Protein AF-A0ABD0QQ07-F1 (afdb_monomer_lite)

Radius of gyration: 15.25 Å; chains: 1; bounding box: 43×19×36 Å

Structure (mmCIF, N/CA/C/O backbone):
data_AF-A0ABD0QQ07-F1
#
_entry.id   AF-A0ABD0QQ07-F1
#
loop_
_atom_site.group_PDB
_atom_site.id
_atom_site.type_symbol
_atom_site.label_atom_id
_atom_site.label_alt_id
_atom_site.label_comp_id
_atom_site.label_asym_id
_atom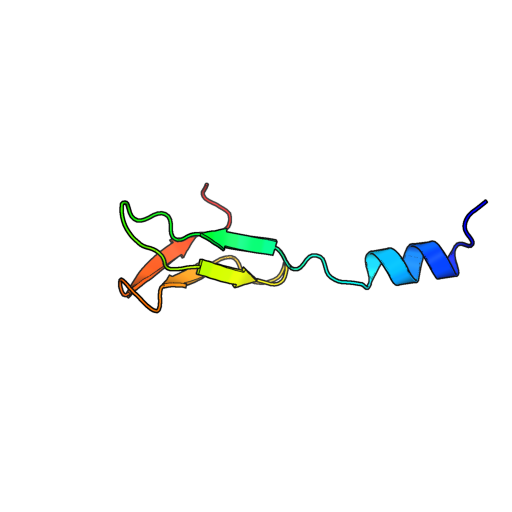_site.label_entity_id
_atom_site.label_seq_id
_atom_site.pdbx_PDB_ins_code
_atom_site.Cartn_x
_atom_site.Cartn_y
_atom_site.Cartn_z
_atom_site.occupancy
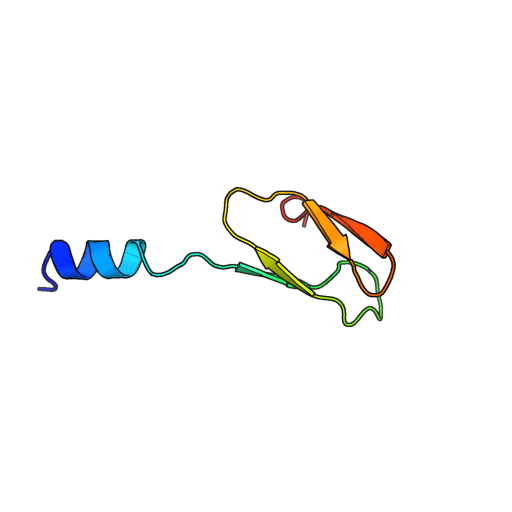_atom_site.B_iso_or_equiv
_atom_site.auth_seq_id
_atom_site.auth_comp_id
_atom_site.auth_asym_id
_atom_site.auth_atom_id
_atom_site.pdbx_PDB_model_num
ATOM 1 N N . MET A 1 1 ? 31.917 -3.310 -13.482 1.00 64.56 1 MET A N 1
ATOM 2 C CA . MET A 1 1 ? 30.816 -2.403 -13.869 1.00 64.56 1 MET A CA 1
ATOM 3 C C . MET A 1 1 ? 29.580 -3.260 -14.017 1.00 64.56 1 MET A C 1
ATOM 5 O O . MET A 1 1 ? 29.672 -4.296 -14.661 1.00 64.56 1 MET A O 1
ATOM 9 N N . VAL A 1 2 ? 28.490 -2.904 -13.346 1.00 65.62 2 VAL A N 1
ATOM 10 C CA . VAL A 1 2 ? 27.203 -3.595 -13.509 1.00 65.62 2 VAL A CA 1
ATOM 11 C C . VAL A 1 2 ? 26.684 -3.272 -14.916 1.00 65.62 2 VAL A C 1
ATOM 13 O O . VAL A 1 2 ? 26.802 -2.123 -15.341 1.00 65.62 2 VAL A O 1
ATOM 16 N N . SER A 1 3 ? 26.209 -4.275 -15.663 1.00 81.94 3 SER A N 1
ATOM 17 C CA . SER A 1 3 ? 25.659 -4.061 -17.011 1.00 81.94 3 SER A CA 1
ATOM 18 C C . SER A 1 3 ? 24.375 -3.238 -16.936 1.00 81.94 3 SER A C 1
ATOM 20 O O . SER A 1 3 ? 23.632 -3.349 -15.960 1.00 81.94 3 SER A O 1
ATOM 22 N N . VAL A 1 4 ? 24.094 -2.449 -17.972 1.00 76.50 4 VAL A N 1
ATOM 23 C CA . VAL A 1 4 ? 22.887 -1.612 -18.062 1.00 76.50 4 VAL A CA 1
ATOM 24 C C . VAL A 1 4 ? 21.621 -2.470 -17.919 1.00 76.50 4 VAL A C 1
ATOM 26 O O . VAL A 1 4 ? 20.746 -2.135 -17.130 1.00 76.50 4 VAL A O 1
ATOM 29 N N . ASP A 1 5 ? 21.600 -3.656 -18.530 1.00 75.00 5 ASP A N 1
ATOM 30 C CA . ASP A 1 5 ? 20.515 -4.639 -18.389 1.00 75.00 5 ASP A CA 1
ATOM 31 C C . ASP A 1 5 ? 20.299 -5.144 -16.952 1.00 75.00 5 ASP A C 1
ATOM 33 O O . ASP A 1 5 ? 19.178 -5.457 -16.546 1.00 75.00 5 ASP A O 1
ATOM 37 N N . ASP A 1 6 ? 21.369 -5.245 -16.160 1.00 70.06 6 ASP A N 1
ATOM 38 C CA . ASP A 1 6 ? 21.289 -5.714 -14.772 1.00 70.06 6 ASP A CA 1
ATOM 39 C C . ASP A 1 6 ? 20.795 -4.586 -13.844 1.00 70.06 6 ASP A C 1
ATOM 41 O O . ASP A 1 6 ? 20.062 -4.832 -12.885 1.00 70.06 6 ASP A O 1
ATOM 45 N N . TYR A 1 7 ? 21.111 -3.332 -14.196 1.00 69.12 7 TYR A N 1
ATOM 46 C CA . TYR A 1 7 ? 20.582 -2.123 -13.561 1.00 69.12 7 TYR A CA 1
ATOM 47 C C . TYR A 1 7 ? 19.084 -1.922 -13.853 1.00 69.12 7 TYR A C 1
ATOM 49 O O . TYR A 1 7 ? 18.305 -1.672 -12.932 1.00 69.12 7 TYR A O 1
ATOM 57 N N . GLU A 1 8 ? 18.648 -2.113 -15.099 1.00 71.88 8 GLU A N 1
ATOM 58 C CA . GLU A 1 8 ? 17.233 -2.020 -15.481 1.00 71.88 8 GLU A CA 1
ATOM 59 C C . GLU A 1 8 ? 16.387 -3.142 -14.860 1.00 71.88 8 GLU A C 1
ATOM 61 O O . GLU A 1 8 ? 15.286 -2.885 -14.369 1.00 71.88 8 GLU A O 1
ATOM 66 N N . ARG A 1 9 ? 16.922 -4.370 -14.764 1.00 66.94 9 ARG A N 1
ATOM 67 C CA . ARG A 1 9 ? 16.277 -5.473 -14.021 1.00 66.94 9 ARG A CA 1
ATOM 68 C C . ARG A 1 9 ? 16.126 -5.187 -12.528 1.00 66.94 9 ARG A C 1
ATOM 70 O O . ARG A 1 9 ? 15.197 -5.708 -11.913 1.00 66.94 9 ARG A O 1
ATOM 77 N N . TRP A 1 10 ? 17.021 -4.395 -11.935 1.00 63.06 10 TRP A N 1
ATOM 78 C CA . TRP A 1 10 ? 16.899 -3.928 -10.551 1.00 63.06 10 TRP A CA 1
ATOM 79 C C . TRP A 1 10 ? 15.829 -2.842 -10.401 1.00 63.06 10 TRP A C 1
ATOM 81 O O . TRP A 1 10 ? 15.030 -2.918 -9.470 1.00 63.06 10 TRP A O 1
ATOM 91 N N . LEU A 1 11 ? 15.756 -1.883 -11.331 1.00 63.41 11 LEU A N 1
ATOM 92 C CA . LEU A 1 11 ? 14.7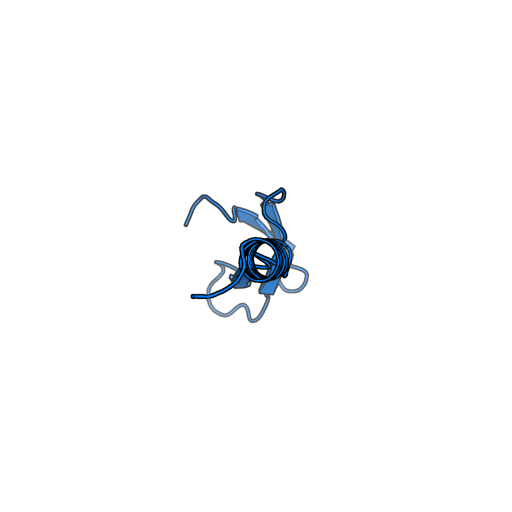00 -0.861 -11.349 1.00 63.41 11 LEU A CA 1
ATOM 93 C C . LEU A 1 11 ? 13.302 -1.467 -11.541 1.00 63.41 11 LEU A C 1
ATOM 95 O O . LEU A 1 11 ? 12.339 -1.025 -10.922 1.00 63.41 11 LEU A O 1
ATOM 99 N N . GLN A 1 12 ? 13.190 -2.508 -12.366 1.00 58.75 12 GLN A N 1
ATOM 100 C CA . GLN A 1 12 ? 11.928 -3.208 -12.614 1.00 58.75 12 GLN A CA 1
ATOM 101 C C . GLN A 1 12 ? 11.471 -4.099 -11.447 1.00 58.75 12 GLN A C 1
ATOM 103 O O . GLN A 1 12 ? 10.338 -4.572 -11.451 1.00 58.75 12 GLN A O 1
ATOM 108 N N . ARG A 1 13 ? 12.321 -4.355 -10.442 1.00 58.38 13 ARG A N 1
ATOM 109 C CA . ARG A 1 13 ? 12.069 -5.356 -9.390 1.00 58.38 13 ARG A CA 1
ATOM 110 C C . ARG A 1 13 ? 11.191 -4.914 -8.217 1.00 58.38 13 ARG A C 1
ATOM 112 O O . ARG A 1 13 ? 10.992 -5.710 -7.306 1.00 58.38 13 ARG A O 1
ATOM 119 N N . GLY A 1 14 ? 10.589 -3.733 -8.267 1.00 56.78 14 GLY A N 1
ATOM 120 C CA . GLY A 1 14 ? 9.493 -3.387 -7.365 1.00 56.78 14 GLY A CA 1
ATOM 121 C C . GLY A 1 14 ? 9.872 -2.332 -6.341 1.00 56.78 14 GLY A C 1
ATOM 122 O O . GLY A 1 14 ? 10.381 -2.622 -5.261 1.00 56.78 14 GLY A O 1
ATOM 123 N N . LEU A 1 15 ? 9.493 -1.097 -6.650 1.00 57.53 15 LEU A N 1
ATOM 124 C CA . LEU A 1 15 ? 9.212 -0.068 -5.654 1.00 57.53 15 LEU A CA 1
ATOM 125 C C . LEU A 1 15 ? 7.868 -0.390 -4.977 1.00 57.53 15 LEU A C 1
ATOM 127 O O . LEU A 1 15 ? 6.918 0.379 -5.005 1.00 57.53 15 LEU A O 1
ATOM 131 N N . SER A 1 16 ? 7.750 -1.585 -4.400 1.00 65.00 16 SER A N 1
ATOM 132 C CA . SER A 1 16 ? 6.604 -1.923 -3.568 1.00 65.00 16 SER A CA 1
ATOM 133 C C . SER A 1 16 ? 6.873 -1.369 -2.171 1.00 65.00 16 SER A C 1
ATOM 135 O O . SER A 1 16 ? 7.624 -1.960 -1.391 1.00 65.00 16 SER A O 1
ATOM 137 N N . GLY A 1 17 ? 6.312 -0.199 -1.877 1.00 77.75 17 GLY A N 1
ATOM 138 C CA . GLY A 1 17 ? 6.372 0.413 -0.555 1.00 77.75 17 GLY A CA 1
ATOM 139 C C . GLY A 1 17 ? 5.363 -0.241 0.387 1.00 77.75 17 GLY A C 1
ATOM 140 O O . GLY A 1 17 ? 4.255 -0.587 -0.015 1.00 77.75 17 GLY A O 1
ATOM 141 N N . SER A 1 18 ? 5.716 -0.410 1.661 1.00 87.25 18 SER A N 1
ATOM 142 C CA . SER A 1 18 ? 4.742 -0.765 2.698 1.00 87.25 18 SER A CA 1
ATOM 143 C C . SER A 1 18 ? 4.303 0.478 3.463 1.00 87.25 18 SER A C 1
ATOM 145 O O . SER A 1 18 ? 5.140 1.279 3.885 1.00 87.25 18 SER A O 1
ATOM 147 N N . TYR A 1 19 ? 3.008 0.612 3.718 1.00 89.88 19 TYR A N 1
ATOM 148 C CA . TYR A 1 19 ? 2.453 1.675 4.545 1.00 89.88 19 TYR A CA 1
ATOM 149 C C . TYR A 1 19 ? 1.713 1.099 5.745 1.00 89.88 19 TYR A C 1
ATOM 151 O O . TYR A 1 19 ? 0.825 0.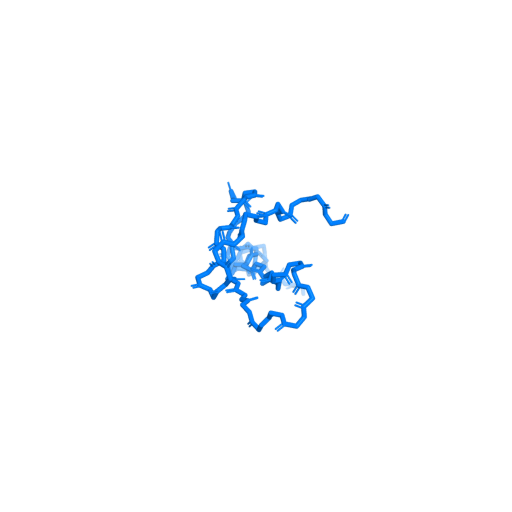262 5.598 1.00 89.88 19 TYR A O 1
ATOM 159 N N . HIS A 1 20 ? 2.038 1.606 6.931 1.00 92.69 20 HIS A N 1
ATOM 160 C CA . HIS A 1 20 ? 1.289 1.346 8.157 1.00 92.69 20 HIS A CA 1
ATOM 161 C C . HIS A 1 20 ? 0.192 2.388 8.339 1.00 92.69 20 HIS A C 1
ATOM 163 O O . HIS A 1 20 ? 0.437 3.580 8.168 1.00 92.69 20 HIS A O 1
ATOM 169 N N . CYS A 1 21 ? -1.001 1.928 8.713 1.00 94.44 21 CYS A N 1
ATOM 170 C CA . CYS A 1 21 ? -2.147 2.772 9.020 1.00 94.44 21 CYS A CA 1
ATOM 171 C C . CYS A 1 21 ? -1.756 3.897 9.991 1.00 94.44 21 CYS A C 1
ATOM 173 O O . CYS A 1 21 ? -1.174 3.640 11.040 1.00 94.44 21 CYS A O 1
ATOM 175 N N . ALA A 1 22 ? -2.138 5.136 9.681 1.00 92.94 22 ALA A N 1
ATOM 176 C CA . ALA A 1 22 ? -1.833 6.309 10.502 1.00 92.94 22 ALA A CA 1
ATOM 177 C C . ALA A 1 22 ? -2.674 6.392 11.792 1.00 92.94 22 ALA A C 1
ATOM 179 O O . ALA A 1 22 ? -2.530 7.317 12.587 1.00 92.94 22 ALA A O 1
ATOM 180 N N . THR A 1 23 ? -3.601 5.454 12.002 1.00 93.50 23 THR A N 1
ATOM 181 C CA . THR A 1 23 ? -4.425 5.416 13.216 1.00 93.50 23 THR A CA 1
ATOM 182 C C . THR A 1 23 ? -3.631 4.826 14.372 1.00 93.50 23 THR A C 1
ATOM 184 O O . THR A 1 23 ? -3.136 3.708 14.245 1.00 93.50 23 THR A O 1
ATOM 187 N N . ALA A 1 24 ? -3.574 5.542 15.499 1.00 92.94 24 ALA A N 1
ATOM 188 C CA . ALA A 1 24 ? -2.969 5.044 16.734 1.00 92.94 24 ALA A CA 1
ATOM 189 C C . ALA A 1 24 ? -3.531 3.662 17.113 1.00 92.94 24 ALA A C 1
ATOM 191 O O . ALA A 1 24 ? -4.725 3.408 16.934 1.00 92.94 24 ALA A O 1
ATOM 192 N N . ASP A 1 25 ? -2.647 2.775 17.574 1.00 94.00 25 ASP A N 1
ATOM 193 C CA . ASP A 1 25 ? -2.965 1.402 17.993 1.00 94.00 25 ASP A CA 1
ATOM 194 C C . ASP A 1 25 ? -3.614 0.516 16.908 1.00 94.00 25 ASP A C 1
ATOM 196 O O . ASP A 1 25 ? -4.203 -0.523 17.202 1.00 94.00 25 ASP A O 1
ATOM 200 N N . CYS A 1 26 ? -3.496 0.883 15.626 1.00 96.00 26 CYS A N 1
ATOM 201 C CA . CYS A 1 26 ? -3.978 0.059 14.521 1.00 96.00 26 CYS A CA 1
ATOM 202 C C . CYS A 1 26 ? -2.835 -0.760 13.895 1.00 96.00 26 CYS A C 1
ATOM 204 O O . CYS A 1 26 ? -1.924 -0.173 13.311 1.00 96.00 26 CYS A O 1
ATOM 206 N N . PRO A 1 27 ? -2.900 -2.107 13.899 1.00 94.94 27 PRO A N 1
ATOM 207 C CA . PRO A 1 27 ? -1.878 -2.958 13.280 1.00 94.94 27 PRO A CA 1
ATOM 208 C C . PRO A 1 27 ? -2.017 -3.062 11.751 1.00 94.94 27 PRO A C 1
ATOM 210 O O . PRO A 1 27 ? -1.299 -3.827 11.110 1.00 94.94 27 PRO A O 1
ATOM 213 N N . GLY A 1 28 ? -2.977 -2.350 11.152 1.00 95.00 28 GLY A N 1
ATOM 214 C CA . GLY A 1 28 ? -3.257 -2.428 9.723 1.00 95.00 28 GLY A CA 1
ATOM 215 C C . GLY A 1 28 ? -2.121 -1.860 8.878 1.00 95.00 28 GLY A C 1
ATOM 216 O O . GLY A 1 28 ? -1.564 -0.808 9.187 1.00 95.00 28 GLY A O 1
ATOM 217 N N . TRP A 1 29 ? -1.817 -2.530 7.775 1.00 93.19 29 TRP A N 1
ATOM 218 C CA . TRP A 1 29 ? -0.826 -2.092 6.801 1.00 93.19 29 TRP A CA 1
ATOM 219 C C . TRP A 1 29 ? -1.227 -2.552 5.399 1.00 93.19 29 TRP A C 1
ATOM 221 O O . TRP A 1 29 ? -2.107 -3.404 5.244 1.00 93.19 29 TRP A O 1
ATOM 231 N N . CYS A 1 30 ? -0.598 -1.975 4.383 1.00 89.56 30 CYS A N 1
ATOM 232 C CA . CYS A 1 30 ? -0.698 -2.432 3.005 1.00 89.56 30 CYS A CA 1
ATOM 233 C C . CYS A 1 30 ? 0.658 -2.355 2.307 1.00 89.56 30 CYS A C 1
ATOM 235 O O . CYS A 1 30 ? 1.525 -1.570 2.694 1.00 89.56 30 C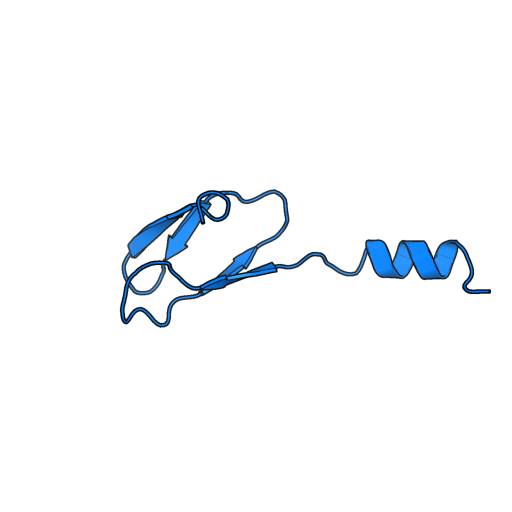YS A O 1
ATOM 237 N N . VAL A 1 31 ? 0.816 -3.162 1.263 1.00 87.62 31 VAL A N 1
ATOM 238 C CA . VAL A 1 31 ? 1.815 -2.927 0.220 1.00 87.62 31 VAL A CA 1
ATOM 239 C C . VAL A 1 31 ? 1.122 -2.134 -0.874 1.00 87.62 31 VAL A C 1
ATOM 241 O O . VAL A 1 31 ? -0.008 -2.461 -1.239 1.00 87.62 31 VAL A O 1
ATOM 244 N N . TYR A 1 32 ? 1.766 -1.088 -1.365 1.00 79.56 32 TYR A N 1
ATOM 245 C CA . TYR A 1 32 ? 1.261 -0.295 -2.470 1.00 79.56 32 TYR A CA 1
ATOM 246 C C . TYR A 1 32 ? 2.322 -0.177 -3.559 1.00 79.56 32 TYR A C 1
ATOM 248 O O . TYR A 1 32 ? 3.526 -0.198 -3.299 1.00 79.56 32 TYR A O 1
ATOM 256 N N . GLU A 1 33 ? 1.832 -0.076 -4.786 1.00 78.88 33 GLU A N 1
ATOM 257 C CA . GLU A 1 33 ? 2.616 0.312 -5.950 1.00 78.88 33 GLU A CA 1
ATOM 258 C C . GLU A 1 33 ? 2.471 1.827 -6.149 1.00 78.88 33 GLU A C 1
ATOM 260 O O . GLU A 1 33 ? 1.476 2.417 -5.713 1.00 78.88 33 GLU A O 1
ATOM 265 N N . ASP A 1 34 ? 3.443 2.456 -6.815 1.00 67.44 34 ASP A N 1
ATOM 266 C CA . ASP A 1 34 ? 3.581 3.919 -6.945 1.00 67.44 34 ASP A CA 1
ATOM 267 C C . ASP A 1 34 ? 2.329 4.655 -7.470 1.00 67.44 34 ASP A C 1
ATOM 269 O O . ASP A 1 34 ? 2.191 5.864 -7.293 1.00 67.44 34 ASP A O 1
ATOM 273 N N . ALA A 1 35 ? 1.387 3.948 -8.101 1.00 71.06 35 ALA A N 1
ATOM 274 C CA . ALA A 1 35 ? 0.149 4.519 -8.627 1.00 71.06 35 ALA A CA 1
ATOM 275 C C . ALA A 1 35 ? -0.957 4.741 -7.572 1.00 71.06 35 ALA A C 1
ATOM 277 O O . ALA A 1 35 ? -1.990 5.341 -7.884 1.00 71.06 35 ALA A O 1
ATOM 278 N N . VAL A 1 36 ? -0.794 4.252 -6.337 1.00 78.25 36 VAL A N 1
ATOM 279 C CA . VAL A 1 36 ? -1.833 4.319 -5.300 1.00 78.25 36 VAL A CA 1
ATOM 280 C C . VAL A 1 36 ? -1.490 5.387 -4.266 1.00 78.25 36 VAL A C 1
ATOM 282 O O . VAL A 1 36 ? -0.495 5.295 -3.559 1.00 78.25 36 VAL A O 1
ATOM 285 N N . ASN A 1 37 ? -2.376 6.376 -4.120 1.00 84.81 37 ASN A N 1
ATOM 286 C CA . ASN A 1 37 ? -2.213 7.473 -3.155 1.00 84.81 37 ASN A CA 1
ATOM 287 C C . ASN A 1 37 ? -3.082 7.323 -1.905 1.00 84.81 37 ASN A C 1
ATOM 289 O O . ASN A 1 37 ? -2.903 8.047 -0.924 1.00 84.81 37 ASN A O 1
ATOM 293 N N . THR A 1 38 ? -4.052 6.410 -1.935 1.00 87.75 38 THR A N 1
ATOM 294 C CA . THR A 1 38 ? -5.022 6.227 -0.857 1.00 87.75 38 THR A CA 1
ATOM 295 C C . THR A 1 38 ? -5.236 4.756 -0.555 1.00 87.75 38 THR A C 1
ATOM 297 O O . THR A 1 38 ? -5.219 3.908 -1.441 1.00 87.75 38 THR A O 1
ATOM 300 N N . PHE A 1 39 ? -5.431 4.453 0.720 1.00 90.50 39 PHE A N 1
ATOM 301 C CA . PHE A 1 39 ? -5.595 3.098 1.216 1.00 90.50 39 PHE A CA 1
ATOM 302 C C . PHE A 1 39 ? -6.690 3.066 2.282 1.00 90.50 39 PHE A C 1
ATOM 304 O O . PHE A 1 39 ? -6.655 3.806 3.267 1.00 90.50 39 PHE A O 1
ATOM 311 N N . HIS A 1 40 ? -7.669 2.182 2.103 1.00 93.94 40 HIS A N 1
ATOM 312 C CA . HIS A 1 40 ? -8.695 1.929 3.106 1.00 93.94 40 HIS A CA 1
ATOM 313 C C . HIS A 1 40 ? -8.254 0.792 4.029 1.00 93.94 40 HIS A C 1
ATOM 315 O O . HIS A 1 40 ? -8.110 -0.351 3.595 1.00 93.94 40 HIS A O 1
ATOM 321 N N . CYS A 1 41 ? -8.050 1.093 5.313 1.00 94.56 41 CYS A N 1
ATOM 322 C CA . CYS A 1 41 ? -7.520 0.111 6.249 1.00 94.56 41 CYS A CA 1
ATOM 323 C C . CYS A 1 41 ? -8.520 -1.033 6.484 1.00 94.56 41 CYS A C 1
ATOM 325 O O . CYS A 1 41 ? -9.634 -0.775 6.943 1.00 94.56 41 CYS A O 1
ATOM 327 N N . PRO A 1 42 ? -8.152 -2.308 6.255 1.00 93.69 42 PRO A N 1
ATOM 328 C CA . PRO A 1 42 ? -9.071 -3.423 6.448 1.00 93.69 42 PRO A CA 1
ATOM 329 C C . PRO A 1 42 ? -9.410 -3.653 7.926 1.00 93.69 42 PRO A C 1
ATOM 331 O O . PRO A 1 42 ? -10.465 -4.226 8.196 1.00 93.69 42 PRO A O 1
ATOM 334 N N . VAL A 1 43 ? -8.564 -3.177 8.850 1.00 96.44 43 VAL A N 1
ATOM 335 C CA . VAL A 1 43 ? -8.724 -3.332 10.304 1.00 96.44 43 VAL A CA 1
ATOM 336 C C . VAL A 1 43 ? -9.666 -2.270 10.872 1.00 96.44 43 VAL A C 1
ATOM 338 O O . VAL A 1 43 ? -10.736 -2.601 11.366 1.00 96.44 43 VAL A O 1
ATOM 341 N N . CYS A 1 44 ? -9.302 -0.987 10.777 1.00 96.19 44 CYS A N 1
ATOM 342 C CA . CYS A 1 44 ? -10.072 0.100 11.396 1.00 96.19 44 CYS A CA 1
ATOM 343 C C . CYS A 1 44 ? -11.028 0.827 10.438 1.00 96.19 44 CYS A C 1
ATOM 345 O O . CYS A 1 44 ? -11.688 1.775 10.854 1.00 96.19 44 CYS A O 1
ATOM 347 N N . LYS A 1 45 ? -11.076 0.433 9.156 1.00 94.69 45 LYS A N 1
ATOM 348 C CA . LYS A 1 45 ? -11.907 1.045 8.098 1.00 94.69 45 LYS A CA 1
ATOM 349 C C . LYS A 1 45 ? -11.679 2.546 7.888 1.00 94.69 45 LYS A C 1
ATOM 351 O O . LYS A 1 45 ? -12.505 3.241 7.303 1.00 94.69 45 LYS A O 1
ATOM 356 N N . LYS A 1 46 ? -10.544 3.074 8.350 1.00 94.19 46 LYS A N 1
ATOM 357 C CA . LYS A 1 46 ? -10.164 4.466 8.104 1.00 94.19 46 LYS A CA 1
ATOM 358 C C . LYS A 1 46 ? -9.494 4.618 6.750 1.00 94.19 46 LYS A C 1
ATOM 360 O O . LYS A 1 46 ? -8.754 3.746 6.289 1.00 94.19 46 LYS A O 1
ATOM 365 N N . HIS A 1 47 ? -9.748 5.767 6.144 1.00 93.44 47 HIS A N 1
ATOM 366 C CA . HIS A 1 47 ? -9.099 6.189 4.920 1.00 93.44 47 HIS A CA 1
ATOM 367 C C . HIS A 1 47 ? -7.725 6.782 5.247 1.00 93.44 47 HIS A C 1
ATOM 369 O O . HIS A 1 47 ? -7.621 7.703 6.054 1.00 93.44 47 HIS A O 1
ATOM 375 N N . ASN A 1 48 ? -6.677 6.242 4.636 1.00 92.06 48 ASN A N 1
ATOM 376 C CA . ASN A 1 48 ? -5.302 6.694 4.795 1.00 92.06 48 ASN A CA 1
ATOM 377 C C . ASN A 1 48 ? -4.828 7.302 3.476 1.00 92.06 48 ASN A C 1
ATOM 379 O O . ASN A 1 48 ? -5.048 6.724 2.413 1.00 92.06 48 ASN A O 1
ATOM 383 N N . CYS A 1 49 ? -4.164 8.452 3.550 1.00 91.12 49 CYS A N 1
ATOM 384 C CA . CYS A 1 49 ? -3.451 9.040 2.423 1.00 91.12 49 CYS A CA 1
ATOM 385 C C . CYS A 1 49 ? -1.977 8.639 2.532 1.00 91.12 49 CYS A C 1
ATOM 387 O O .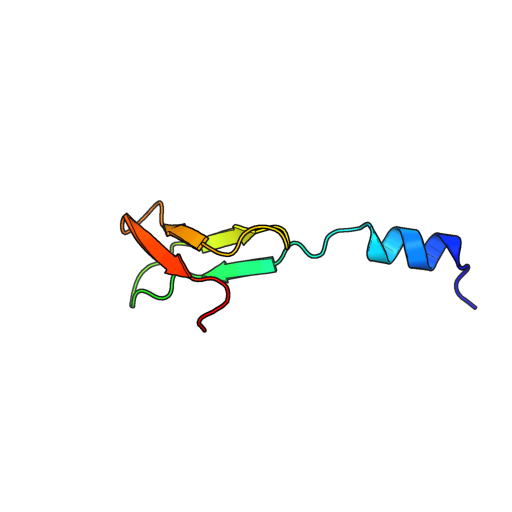 CYS A 1 49 ? -1.313 8.966 3.515 1.00 91.12 49 CYS A O 1
ATOM 389 N N . LEU A 1 50 ? -1.483 7.920 1.529 1.00 85.75 50 LEU A N 1
ATOM 390 C CA . LEU A 1 50 ? -0.116 7.400 1.483 1.00 85.75 50 LEU A CA 1
ATOM 391 C C . LEU A 1 50 ? 0.910 8.538 1.331 1.00 85.75 50 LEU A C 1
ATOM 393 O O . LEU A 1 50 ? 1.996 8.455 1.899 1.00 85.75 50 LEU A O 1
ATOM 397 N N . LEU A 1 51 ? 0.530 9.622 0.640 1.00 82.81 51 LEU A N 1
ATOM 398 C CA . LEU A 1 51 ? 1.377 10.794 0.368 1.00 82.81 51 LEU A CA 1
ATOM 399 C C . LEU A 1 51 ? 1.324 11.892 1.442 1.00 82.81 51 LEU A C 1
ATOM 401 O O . LEU A 1 51 ? 2.191 12.756 1.470 1.00 82.81 51 LEU A O 1
ATOM 405 N N . CYS A 1 52 ? 0.304 11.894 2.301 1.00 78.88 52 CYS A N 1
ATOM 406 C CA . CYS A 1 52 ? 0.040 12.985 3.243 1.00 78.88 52 CYS A CA 1
ATOM 407 C C . CYS A 1 52 ? 0.726 12.782 4.609 1.00 78.88 52 CYS A C 1
ATOM 409 O O . CYS A 1 52 ? 0.192 13.247 5.615 1.00 78.88 52 CYS A O 1
ATOM 411 N N . LYS A 1 53 ? 1.815 12.001 4.661 1.00 64.19 53 LYS A N 1
ATOM 412 C CA . LYS A 1 53 ? 2.535 11.717 5.912 1.00 64.19 53 LYS A CA 1
ATOM 413 C C . LYS A 1 53 ? 3.161 12.965 6.522 1.00 64.19 53 LYS A C 1
ATOM 415 O O . LYS A 1 53 ? 3.665 13.806 5.748 1.00 64.19 53 LYS A O 1
#

InterPro domains:
  IPR051628 Linear Ubiquitination-Associated E3 Ligases [PTHR22770] (5-53)

Organism: Cirrhinus mrigala (NCBI:txid683832)

Secondary structure (DSSP, 8-state):
---HHHHHHHHTT---EEEE-SSTT---EEEE-TT--EEE-TTT--EEESS--

Foldseek 3Di:
DQDPVNVVVVVPPDPFDKDDDPDPPDRFIDTDGPVDQWDQTPGPRDIDGNPPD

pLDDT: mean 81.63, std 12.69, range [56.78, 96.44]

Sequence (53 aa):
MVSVDDYERWLQRGLSGSYHCATADCPGWCVYEDAVNTFHCPVCKKHNCLLCK